Protein AF-A0A3Q1F3D8-F1 (afdb_monomer_lite)

pLDDT: mean 71.37, std 15.98, range [37.41, 98.12]

Radius of gyration: 29.1 Å; chains: 1; bounding box: 57×62×56 Å

Structure (mmCIF, N/CA/C/O backbone):
data_AF-A0A3Q1F3D8-F1
#
_entry.id   AF-A0A3Q1F3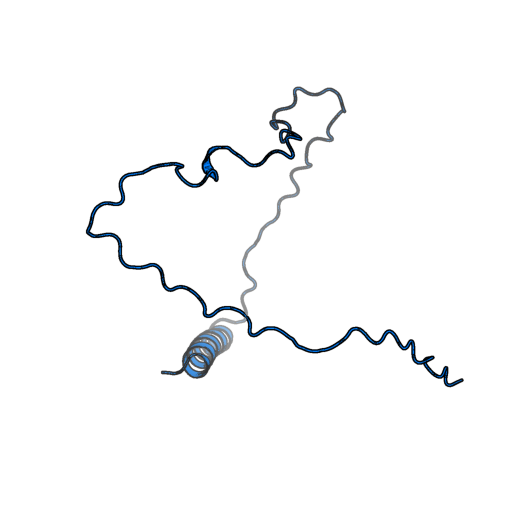D8-F1
#
loop_
_atom_site.group_PDB
_atom_site.id
_atom_site.type_symbol
_atom_site.label_atom_id
_atom_site.label_alt_id
_atom_site.label_comp_id
_atom_site.label_asym_id
_atom_site.label_entity_id
_atom_site.label_seq_id
_atom_site.pdbx_PDB_ins_code
_atom_site.Cartn_x
_atom_site.Cartn_y
_atom_site.Cartn_z
_atom_site.occupancy
_atom_site.B_iso_or_equiv
_atom_site.auth_seq_id
_atom_site.auth_comp_id
_atom_site.auth_asym_id
_atom_site.auth_atom_id
_atom_site.pdbx_PDB_model_num
ATOM 1 N N . MET A 1 1 ? 18.065 0.609 -9.003 1.00 78.50 1 MET A N 1
ATOM 2 C CA . MET A 1 1 ? 17.363 -0.042 -7.892 1.00 78.50 1 MET A CA 1
ATOM 3 C C . MET A 1 1 ? 16.306 -0.956 -8.478 1.00 78.50 1 MET A C 1
ATOM 5 O O . MET A 1 1 ? 15.536 -0.491 -9.314 1.00 78.50 1 MET A O 1
ATOM 9 N N . THR A 1 2 ? 16.323 -2.238 -8.141 1.00 97.31 2 THR A N 1
ATOM 10 C CA . THR A 1 2 ? 15.295 -3.203 -8.559 1.00 97.31 2 THR A CA 1
ATOM 11 C C . THR A 1 2 ? 14.094 -3.150 -7.612 1.00 97.31 2 THR A C 1
ATOM 13 O O . THR A 1 2 ? 14.191 -2.623 -6.505 1.00 97.31 2 THR A O 1
ATOM 16 N N . MET A 1 3 ? 12.942 -3.690 -8.020 1.00 97.94 3 MET A N 1
ATOM 17 C CA . MET A 1 3 ? 11.777 -3.775 -7.124 1.00 97.94 3 MET A CA 1
ATOM 18 C C . MET A 1 3 ? 12.060 -4.623 -5.877 1.00 97.94 3 MET A C 1
ATOM 20 O O . MET A 1 3 ? 11.501 -4.350 -4.818 1.00 97.94 3 MET A O 1
ATOM 24 N N . ASP A 1 4 ? 12.924 -5.633 -5.993 1.00 98.12 4 ASP A N 1
ATOM 25 C CA . ASP A 1 4 ? 13.358 -6.453 -4.860 1.00 98.12 4 ASP A CA 1
ATOM 26 C C . ASP A 1 4 ? 14.225 -5.656 -3.887 1.00 98.12 4 ASP A C 1
ATOM 28 O O . ASP A 1 4 ? 13.962 -5.680 -2.688 1.00 98.12 4 ASP A O 1
ATOM 32 N N . GLU A 1 5 ? 15.166 -4.862 -4.403 1.00 97.94 5 GLU A N 1
ATOM 33 C CA . GLU A 1 5 ? 15.996 -3.970 -3.584 1.00 97.94 5 GLU A CA 1
ATOM 34 C C . GLU A 1 5 ? 15.153 -2.925 -2.836 1.00 97.94 5 GLU A C 1
ATOM 36 O O . GLU A 1 5 ? 15.432 -2.623 -1.677 1.00 97.94 5 GLU A O 1
ATOM 41 N N . VAL A 1 6 ? 14.100 -2.382 -3.463 1.00 98.12 6 VAL A N 1
ATOM 42 C CA . VAL A 1 6 ? 13.170 -1.449 -2.794 1.00 98.12 6 VAL A CA 1
ATOM 43 C C . VAL A 1 6 ? 12.428 -2.145 -1.653 1.00 98.12 6 VAL A C 1
ATOM 45 O O . VAL A 1 6 ? 12.403 -1.628 -0.537 1.00 98.12 6 VAL A O 1
ATOM 48 N N . ARG A 1 7 ? 11.875 -3.339 -1.905 1.00 98.12 7 ARG A N 1
ATOM 49 C CA . ARG A 1 7 ? 11.157 -4.123 -0.887 1.00 98.12 7 ARG A CA 1
ATOM 50 C C . ARG A 1 7 ? 12.048 -4.510 0.292 1.00 98.12 7 ARG A C 1
ATOM 52 O O . ARG A 1 7 ? 11.593 -4.504 1.435 1.00 98.12 7 ARG A O 1
ATOM 59 N N . GLU A 1 8 ? 13.295 -4.884 0.021 1.00 98.12 8 GLU A N 1
ATOM 60 C CA . GLU A 1 8 ? 14.269 -5.228 1.056 1.00 98.12 8 GLU A CA 1
ATOM 61 C C . GLU A 1 8 ? 14.626 -4.008 1.905 1.00 98.12 8 GLU A C 1
ATOM 63 O O . GLU A 1 8 ? 14.616 -4.097 3.132 1.00 98.12 8 GLU A O 1
ATOM 68 N N . PHE A 1 9 ? 14.855 -2.855 1.272 1.00 98.06 9 PHE A N 1
ATOM 69 C CA . PHE A 1 9 ? 15.134 -1.612 1.982 1.00 98.06 9 PHE A CA 1
ATOM 70 C C . PHE A 1 9 ? 13.986 -1.224 2.923 1.00 98.06 9 PHE A C 1
ATOM 72 O O . PHE A 1 9 ? 14.215 -0.986 4.108 1.00 98.06 9 PHE A O 1
ATOM 79 N N . GLU A 1 10 ? 12.745 -1.219 2.431 1.00 97.62 10 GLU A N 1
ATOM 80 C CA . GLU A 1 10 ? 11.565 -0.905 3.248 1.00 97.62 10 GLU A CA 1
ATOM 81 C C . GLU A 1 10 ? 11.431 -1.856 4.447 1.00 97.62 10 GLU A C 1
ATOM 83 O O . GLU A 1 10 ? 11.199 -1.414 5.577 1.00 97.62 10 GLU A O 1
ATOM 88 N N . ARG A 1 11 ? 11.647 -3.159 4.226 1.00 96.62 11 ARG A N 1
ATOM 89 C CA . ARG A 1 11 ? 11.629 -4.169 5.291 1.00 96.62 11 ARG A CA 1
ATOM 90 C C . ARG A 1 11 ? 12.729 -3.925 6.325 1.00 96.62 11 ARG A C 1
ATOM 92 O O . ARG A 1 11 ? 12.440 -3.933 7.519 1.00 96.62 11 ARG A O 1
ATOM 99 N N . ALA A 1 12 ? 13.960 -3.665 5.887 1.00 97.94 12 ALA A N 1
ATOM 100 C CA . ALA A 1 12 ? 15.104 -3.447 6.770 1.00 97.94 12 ALA A CA 1
ATOM 101 C C . ALA A 1 12 ? 14.904 -2.227 7.684 1.00 97.94 12 ALA A C 1
ATOM 103 O O . ALA A 1 12 ? 15.215 -2.279 8.875 1.00 97.94 12 ALA A O 1
ATOM 104 N N . ILE A 1 13 ? 14.332 -1.141 7.154 1.00 97.44 13 ILE A N 1
ATOM 105 C CA . ILE A 1 13 ? 13.998 0.049 7.948 1.00 97.44 13 ILE A CA 1
ATOM 106 C C . ILE A 1 13 ? 12.943 -0.275 9.012 1.00 97.44 13 ILE A C 1
ATOM 108 O O . ILE A 1 13 ? 13.076 0.148 10.168 1.00 97.44 13 ILE A O 1
ATOM 112 N N . GLN A 1 14 ? 11.914 -1.048 8.655 1.00 95.81 14 GLN A N 1
ATOM 113 C CA . GLN A 1 14 ? 10.878 -1.448 9.604 1.00 95.81 14 GLN A CA 1
ATOM 114 C C . GLN A 1 14 ? 11.437 -2.354 10.708 1.00 95.81 14 GLN A C 1
ATOM 116 O O . GLN A 1 14 ? 11.155 -2.136 11.886 1.00 95.81 14 GLN A O 1
ATOM 121 N N . GLU A 1 15 ? 12.262 -3.339 10.354 1.00 95.25 15 GLU A N 1
ATOM 122 C CA . GLU A 1 15 ? 12.901 -4.243 11.315 1.00 95.25 15 GLU A CA 1
ATOM 123 C C . GLU A 1 15 ? 13.834 -3.487 12.264 1.00 95.25 15 GLU A C 1
ATOM 125 O O . GLU A 1 15 ? 13.744 -3.657 13.480 1.00 95.25 15 GLU A O 1
ATOM 130 N N . ALA A 1 16 ? 14.666 -2.584 11.738 1.00 97.25 16 ALA A N 1
ATOM 131 C CA . ALA A 1 16 ? 15.535 -1.739 12.553 1.00 97.25 16 ALA A CA 1
ATOM 132 C C . ALA A 1 16 ? 14.734 -0.864 13.531 1.00 97.25 16 ALA A C 1
ATOM 134 O O . ALA A 1 16 ? 15.118 -0.701 14.692 1.00 97.25 16 ALA A O 1
ATOM 135 N N . THR A 1 17 ? 13.593 -0.332 13.088 1.00 95.94 17 THR A N 1
ATOM 136 C CA . THR A 1 17 ? 12.682 0.431 13.950 1.00 95.94 17 THR A CA 1
ATOM 137 C C . THR A 1 17 ? 12.111 -0.452 15.055 1.00 95.94 17 THR A C 1
ATOM 139 O O . THR A 1 17 ? 12.192 -0.082 16.226 1.00 95.94 17 THR A O 1
ATOM 142 N N . ASN A 1 18 ? 11.626 -1.649 14.720 1.00 93.94 18 ASN A N 1
ATOM 143 C CA . ASN A 1 18 ? 11.083 -2.595 15.696 1.00 93.94 18 ASN A CA 1
ATOM 144 C C . ASN A 1 18 ? 12.124 -2.996 16.753 1.00 93.94 18 ASN A C 1
ATOM 146 O O . ASN A 1 18 ? 11.773 -3.134 17.922 1.00 93.94 18 ASN A O 1
ATOM 150 N N . GLN A 1 19 ? 13.403 -3.120 16.384 1.00 95.38 19 GLN A N 1
ATOM 151 C CA . GLN A 1 19 ? 14.474 -3.373 17.355 1.00 95.38 19 GLN A CA 1
ATOM 152 C C . GLN A 1 19 ? 14.749 -2.176 18.271 1.00 95.38 19 GLN A C 1
ATOM 154 O O . GLN A 1 19 ? 15.144 -2.351 19.422 1.00 95.38 19 GLN A O 1
ATOM 159 N N . LYS A 1 20 ? 14.541 -0.949 17.779 1.00 96.44 20 LYS A N 1
ATOM 160 C CA . LYS A 1 20 ? 14.803 0.278 18.539 1.00 96.44 20 LYS A CA 1
ATOM 161 C C . LYS A 1 20 ? 13.695 0.616 19.535 1.00 96.44 20 LYS A C 1
ATOM 163 O O . LYS A 1 20 ? 14.001 1.069 20.634 1.00 96.44 20 LYS A O 1
ATOM 168 N N . ILE A 1 21 ? 12.430 0.467 19.141 1.00 94.56 21 ILE A N 1
ATOM 169 C CA . ILE A 1 21 ? 11.274 0.926 19.937 1.00 94.56 21 ILE A CA 1
ATOM 170 C C . ILE A 1 21 ? 10.316 -0.201 20.344 1.00 94.56 21 ILE A C 1
ATOM 172 O O . ILE A 1 21 ? 9.312 0.060 21.001 1.00 94.56 21 ILE A O 1
ATOM 176 N N . GLY A 1 22 ? 10.632 -1.448 19.990 1.00 90.94 22 GLY A N 1
ATOM 177 C CA . GLY A 1 22 ? 9.737 -2.587 20.150 1.00 90.94 22 GLY A CA 1
ATOM 178 C C . GLY A 1 22 ? 8.735 -2.702 19.001 1.00 90.94 22 GLY A C 1
ATOM 179 O O . GLY A 1 22 ? 8.495 -1.765 18.238 1.00 90.94 22 GLY A O 1
ATOM 180 N N . MET A 1 23 ? 8.140 -3.885 18.865 1.00 88.50 23 MET A N 1
ATOM 181 C CA . MET A 1 23 ? 7.096 -4.126 17.875 1.00 88.50 23 MET A CA 1
ATOM 182 C C . MET A 1 23 ? 5.788 -3.506 18.374 1.00 88.50 23 MET A C 1
ATOM 184 O O . MET A 1 23 ? 5.185 -4.000 19.325 1.00 88.50 23 MET A O 1
ATOM 188 N N . PHE A 1 24 ? 5.369 -2.401 17.758 1.00 80.06 24 PHE A N 1
ATOM 189 C CA . PHE A 1 24 ? 4.124 -1.725 18.107 1.00 80.06 24 PHE A CA 1
ATOM 190 C C . PHE A 1 24 ? 3.006 -2.219 17.179 1.00 80.06 24 PHE A C 1
ATOM 192 O O . PHE A 1 24 ? 3.084 -1.974 15.971 1.00 80.06 24 PHE A O 1
ATOM 199 N N . PRO A 1 25 ? 1.991 -2.947 17.684 1.00 80.19 25 PRO A N 1
ATOM 200 C CA . PRO A 1 25 ? 0.871 -3.343 16.843 1.00 80.19 25 PRO A CA 1
ATOM 201 C C . PRO A 1 25 ? 0.170 -2.082 16.316 1.00 80.19 25 PRO A C 1
ATOM 203 O O . PRO A 1 25 ? 0.101 -1.084 17.036 1.00 80.19 25 PRO A O 1
ATOM 206 N N . PRO A 1 26 ? -0.353 -2.087 15.078 1.00 77.56 26 PRO A N 1
ATOM 207 C CA . PRO A 1 26 ? -1.130 -0.958 14.589 1.00 77.56 26 PRO A CA 1
ATOM 208 C C . PRO A 1 26 ? -2.294 -0.707 15.553 1.00 77.56 26 PRO A C 1
ATOM 210 O O . PRO A 1 26 ? -3.111 -1.596 15.793 1.00 77.56 26 PRO A O 1
ATOM 213 N N . SER A 1 27 ? -2.352 0.497 16.127 1.00 76.00 27 SER A N 1
ATOM 214 C CA . SER A 1 27 ? -3.434 0.910 17.019 1.00 76.00 27 SER A CA 1
ATOM 215 C C . SER A 1 27 ? -4.734 1.019 16.231 1.00 76.00 27 SER A C 1
ATOM 217 O O . SER A 1 27 ? -5.055 2.075 15.691 1.00 76.00 27 SER A O 1
ATOM 219 N N . ILE A 1 28 ? -5.487 -0.073 16.162 1.00 77.56 28 ILE A N 1
ATOM 220 C CA . ILE A 1 28 ? -6.873 -0.063 15.709 1.00 77.56 28 ILE A CA 1
ATOM 221 C C . ILE A 1 28 ? -7.768 -0.339 16.913 1.00 77.56 28 ILE A C 1
ATOM 223 O O . ILE A 1 28 ? -7.572 -1.307 17.644 1.00 77.56 28 ILE A O 1
ATOM 227 N N . SER A 1 29 ? -8.737 0.540 17.144 1.00 77.00 29 SER A N 1
ATOM 228 C CA . SER A 1 29 ? -9.816 0.304 18.098 1.00 77.00 29 SER A CA 1
ATOM 229 C C . SER A 1 29 ? -11.086 0.118 17.290 1.00 77.00 29 SER A C 1
ATOM 231 O O . SER A 1 29 ? -11.539 1.049 16.625 1.00 77.00 29 SER A O 1
ATOM 233 N N . ILE A 1 30 ? -11.621 -1.099 17.295 1.00 78.38 30 ILE A N 1
ATOM 234 C CA . ILE A 1 30 ? -12.925 -1.390 16.708 1.00 78.38 30 ILE A CA 1
ATOM 235 C C . ILE A 1 30 ? -13.922 -1.279 17.856 1.00 78.38 30 ILE A C 1
ATOM 237 O O . ILE A 1 30 ? -14.014 -2.179 18.688 1.00 78.38 30 ILE A O 1
ATOM 241 N N . SER A 1 31 ? -14.643 -0.162 17.942 1.00 79.25 31 SER A N 1
ATOM 242 C CA . SER A 1 31 ? -15.836 -0.116 18.777 1.00 79.25 31 SER A CA 1
ATOM 243 C C . SER A 1 31 ? -16.933 -0.900 18.063 1.00 79.25 31 SER A C 1
ATOM 245 O O . SER A 1 31 ? -17.347 -0.548 16.959 1.00 79.25 31 SER A O 1
ATOM 247 N N . GLU A 1 32 ? -17.421 -1.971 18.687 1.00 70.94 32 GLU A N 1
ATOM 248 C CA . GLU A 1 32 ? -18.709 -2.552 18.317 1.00 70.94 32 GLU A CA 1
ATOM 249 C C . GLU A 1 32 ? -19.793 -1.534 18.678 1.00 70.94 32 GLU A C 1
ATOM 251 O O . GLU A 1 32 ? -20.399 -1.570 19.745 1.00 70.94 32 GLU A O 1
ATOM 256 N N . THR A 1 33 ? -20.041 -0.569 17.798 1.00 73.06 33 THR A N 1
ATOM 257 C CA . THR A 1 33 ? -21.366 0.037 17.761 1.00 73.06 33 THR A CA 1
ATOM 258 C C . THR A 1 33 ? -22.291 -1.062 17.254 1.00 73.06 33 THR A C 1
ATOM 260 O O . THR A 1 33 ? -22.093 -1.490 16.111 1.00 73.06 33 THR A O 1
ATOM 263 N N . PRO A 1 34 ? -23.247 -1.571 18.056 1.00 72.25 34 PRO A N 1
ATOM 264 C CA . PRO A 1 34 ? -24.185 -2.558 17.555 1.00 72.25 34 PRO A CA 1
ATOM 265 C C . PRO A 1 34 ? -24.849 -1.951 16.325 1.00 72.25 34 PRO A C 1
ATOM 267 O O . PRO A 1 34 ? -25.514 -0.917 16.420 1.00 72.25 34 PRO A O 1
ATOM 270 N N . LEU A 1 35 ? -24.611 -2.556 15.157 1.00 63.75 35 LEU A N 1
ATOM 271 C CA . LEU A 1 35 ? -25.369 -2.235 13.958 1.00 63.75 35 LEU A CA 1
ATOM 272 C C . LEU A 1 35 ? -26.823 -2.433 14.362 1.00 63.75 35 LEU A C 1
ATOM 274 O O . LEU A 1 35 ? -27.199 -3.541 14.752 1.00 63.75 35 LEU A O 1
ATOM 278 N N . SER A 1 36 ? -27.597 -1.345 14.380 1.00 63.41 36 SER A N 1
ATOM 279 C CA . SER A 1 36 ? -29.008 -1.389 14.744 1.00 63.41 36 SER A CA 1
ATOM 280 C C . SER A 1 36 ? -29.623 -2.553 13.984 1.00 63.41 36 SER A C 1
ATOM 282 O O . SER A 1 36 ? -29.576 -2.548 12.751 1.00 63.41 36 SER A O 1
ATOM 284 N N . SER A 1 37 ? -30.103 -3.574 14.705 1.00 56.09 37 SER A N 1
ATOM 285 C CA . SER A 1 37 ? -30.757 -4.720 14.081 1.00 56.09 37 SER A CA 1
ATOM 286 C C . SER A 1 37 ? -31.788 -4.163 13.119 1.00 56.09 37 SER A C 1
ATOM 288 O O . SER A 1 37 ? -32.690 -3.431 13.530 1.00 56.09 37 SER A O 1
ATOM 290 N N . CYS A 1 38 ? -31.577 -4.428 11.832 1.00 55.12 38 CYS A N 1
ATOM 291 C CA . CYS A 1 38 ? -32.481 -4.033 10.775 1.00 55.12 38 CYS A CA 1
ATOM 292 C C . CYS A 1 38 ? -33.799 -4.761 11.043 1.00 55.12 38 CYS A C 1
ATOM 294 O O . CYS A 1 38 ? -33.991 -5.905 10.636 1.00 55.12 38 CYS A O 1
ATOM 296 N N . ALA A 1 39 ? -34.698 -4.125 11.796 1.00 56.31 39 ALA A N 1
ATOM 297 C CA . ALA A 1 39 ? -36.102 -4.445 11.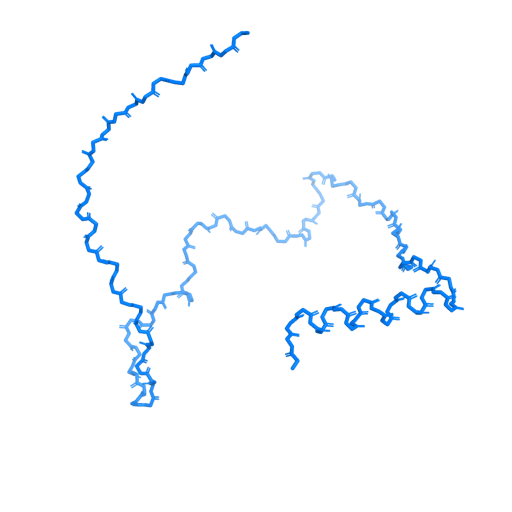701 1.00 56.31 39 ALA A CA 1
ATOM 298 C C . ALA A 1 39 ? -36.443 -4.274 10.219 1.00 56.31 39 ALA A C 1
ATOM 300 O O . ALA A 1 39 ? -36.185 -3.209 9.655 1.00 56.31 39 ALA A O 1
ATOM 301 N N . LEU A 1 40 ? -36.986 -5.324 9.599 1.00 56.53 40 LEU A N 1
ATOM 302 C CA . LEU A 1 40 ? -37.304 -5.436 8.168 1.00 56.53 40 LEU A CA 1
ATOM 303 C C . LEU A 1 40 ? -38.193 -4.297 7.603 1.00 56.53 40 LEU A C 1
ATOM 305 O O . LEU A 1 40 ? -38.553 -4.325 6.431 1.00 56.53 40 LEU A O 1
ATOM 309 N N . THR A 1 41 ? -38.567 -3.309 8.421 1.00 61.56 41 THR A N 1
ATOM 310 C CA . THR A 1 41 ? -39.468 -2.195 8.112 1.00 61.56 41 THR A CA 1
ATOM 311 C C . THR A 1 41 ? -39.031 -0.859 8.749 1.00 61.56 41 THR A C 1
ATOM 313 O O . THR A 1 41 ? -39.879 -0.054 9.132 1.00 61.56 41 THR A O 1
ATOM 316 N N . GLY A 1 42 ? -37.728 -0.606 8.923 1.00 60.47 42 GLY A N 1
ATOM 317 C CA . GLY A 1 42 ? -37.196 0.742 9.202 1.00 60.47 42 GLY A CA 1
ATOM 318 C C . GLY A 1 42 ? -36.968 1.539 7.904 1.00 60.47 42 GLY A C 1
ATOM 319 O O . GLY A 1 42 ? -36.770 0.909 6.864 1.00 60.47 42 GLY A O 1
ATOM 320 N N . PRO A 1 43 ? -37.000 2.891 7.907 1.00 58.31 43 PRO A N 1
ATOM 321 C CA . PRO A 1 43 ? -36.859 3.675 6.681 1.00 58.31 43 PRO A CA 1
ATOM 322 C C . PRO A 1 43 ? -35.481 3.407 6.075 1.00 58.31 43 PRO A C 1
ATOM 324 O O . PRO A 1 43 ? -34.455 3.764 6.651 1.00 58.31 43 PRO A O 1
ATOM 327 N N . ALA A 1 44 ? -35.478 2.713 4.937 1.00 61.19 44 ALA A N 1
ATOM 328 C CA . ALA A 1 44 ? -34.285 2.274 4.235 1.00 61.19 44 ALA A CA 1
ATOM 329 C C . ALA A 1 44 ? -33.432 3.488 3.838 1.00 61.19 44 ALA A C 1
ATOM 331 O O . ALA A 1 44 ? -33.717 4.183 2.868 1.00 61.19 44 ALA A O 1
ATOM 332 N N . SER A 1 45 ? -32.387 3.755 4.616 1.00 67.69 45 SER A N 1
ATOM 333 C CA . SER A 1 45 ? -31.396 4.802 4.356 1.00 67.69 45 SER A CA 1
ATOM 334 C C . SER A 1 45 ? -30.310 4.360 3.370 1.00 67.69 45 SER A C 1
ATOM 336 O O . SER A 1 45 ? -29.479 5.173 2.971 1.00 67.69 45 SER A O 1
ATOM 338 N N . ALA A 1 46 ? -30.327 3.097 2.934 1.00 67.50 46 ALA A N 1
ATOM 339 C CA . ALA A 1 46 ? -29.484 2.611 1.853 1.00 67.50 46 ALA A CA 1
ATOM 340 C C . ALA A 1 46 ? -30.288 2.584 0.540 1.00 67.50 46 ALA A C 1
ATOM 342 O O . ALA A 1 46 ? -31.332 1.927 0.487 1.00 67.50 46 ALA A O 1
ATOM 343 N N . PRO A 1 47 ? -29.829 3.263 -0.526 1.00 65.44 47 PRO A N 1
ATOM 344 C CA . PRO A 1 47 ? -30.424 3.095 -1.842 1.00 65.44 47 PRO A CA 1
ATOM 345 C C . PRO A 1 47 ? -30.268 1.631 -2.265 1.00 65.44 47 PRO A C 1
ATOM 347 O O . PRO A 1 47 ? -29.172 1.073 -2.205 1.00 65.44 47 PRO A O 1
ATOM 350 N N . SER A 1 48 ? -31.368 0.995 -2.671 1.00 70.25 48 SER A N 1
ATOM 351 C CA . SER A 1 48 ? -31.310 -0.338 -3.270 1.00 70.25 48 SER A CA 1
ATOM 352 C C . SER A 1 48 ? -30.437 -0.255 -4.520 1.00 70.25 48 SER A C 1
ATOM 354 O O . SER A 1 48 ? -30.665 0.603 -5.376 1.00 70.25 48 SER A O 1
ATOM 356 N N . THR A 1 49 ? -29.414 -1.105 -4.612 1.00 70.44 49 THR A N 1
ATOM 357 C CA . THR A 1 49 ? -28.648 -1.271 -5.845 1.00 70.44 49 THR A CA 1
ATOM 358 C C . THR A 1 49 ? -29.637 -1.622 -6.956 1.00 70.44 49 THR A C 1
ATOM 360 O O . THR A 1 49 ? -30.317 -2.647 -6.851 1.00 70.44 49 THR A O 1
ATOM 363 N N . PRO A 1 50 ? -29.778 -0.790 -8.003 1.00 69.94 50 PRO A N 1
ATOM 364 C CA . PRO A 1 50 ? -30.698 -1.096 -9.082 1.00 69.94 50 PRO A CA 1
ATOM 365 C C . PRO A 1 50 ? -30.258 -2.412 -9.730 1.00 69.94 50 PRO A C 1
ATOM 367 O O . PRO A 1 50 ? -29.130 -2.529 -10.199 1.00 69.94 50 PRO A O 1
ATOM 370 N N . MET A 1 51 ? -31.153 -3.401 -9.763 1.00 69.38 51 MET A N 1
ATOM 371 C CA . MET A 1 51 ? -30.945 -4.721 -10.383 1.00 69.38 51 MET A CA 1
ATOM 372 C C . MET A 1 51 ? -30.944 -4.643 -11.924 1.00 69.38 51 MET A C 1
ATOM 374 O O . MET A 1 51 ? -31.423 -5.550 -12.600 1.00 69.38 51 MET A O 1
ATOM 378 N N . CYS A 1 52 ? -30.473 -3.533 -12.498 1.00 69.38 52 CYS A N 1
ATOM 379 C CA . CYS A 1 52 ? -30.364 -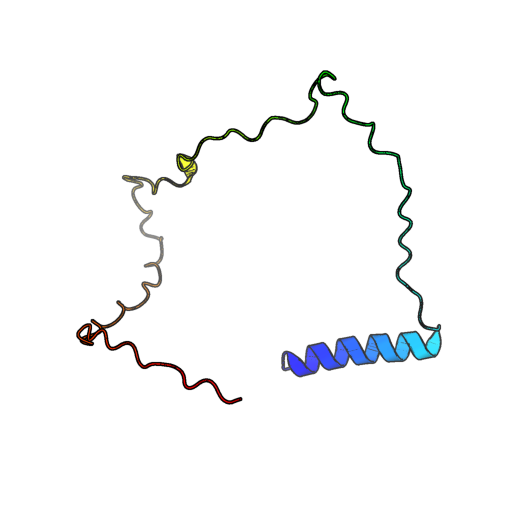3.383 -13.939 1.00 69.38 52 CYS A CA 1
ATOM 380 C C . CYS A 1 52 ? -29.125 -4.152 -14.401 1.00 69.38 52 CYS A C 1
ATOM 382 O O . CYS A 1 52 ? -28.000 -3.777 -14.079 1.00 69.38 52 CYS A O 1
ATOM 384 N N . THR A 1 53 ? -29.334 -5.246 -15.127 1.00 70.31 53 THR A N 1
ATOM 385 C CA . THR A 1 53 ? -28.256 -6.011 -15.769 1.00 70.31 53 THR A CA 1
ATOM 386 C C . THR A 1 53 ? -27.793 -5.380 -17.080 1.00 70.31 53 THR A C 1
ATOM 388 O O . THR A 1 53 ? -26.844 -5.877 -17.684 1.00 70.31 53 THR A O 1
ATOM 391 N N . ASP A 1 54 ? -28.462 -4.318 -17.537 1.00 73.75 54 ASP A N 1
ATOM 392 C CA . ASP A 1 54 ? -28.090 -3.620 -18.760 1.00 73.75 54 ASP A CA 1
ATOM 393 C C . ASP A 1 54 ? -26.860 -2.738 -18.532 1.00 73.75 54 ASP A C 1
ATOM 395 O O . ASP A 1 54 ? -26.708 -2.091 -17.489 1.00 73.75 54 ASP A O 1
ATOM 399 N N . ALA A 1 55 ? -25.959 -2.740 -19.510 1.00 76.06 55 ALA A N 1
ATOM 400 C CA . ALA A 1 55 ? -24.731 -1.972 -19.415 1.00 76.06 55 ALA A CA 1
ATOM 401 C C . ALA A 1 55 ? -25.065 -0.470 -19.416 1.00 76.06 55 ALA A C 1
ATOM 403 O O . ALA A 1 55 ? -25.881 -0.021 -20.221 1.00 76.06 55 ALA A O 1
ATOM 404 N N . PRO A 1 56 ? -24.429 0.341 -18.553 1.00 78.88 56 PRO A N 1
ATOM 405 C CA . PRO A 1 56 ? -24.697 1.768 -18.527 1.00 78.88 56 PRO A CA 1
ATOM 406 C C . PRO A 1 56 ? -24.329 2.401 -19.872 1.00 78.88 56 PRO A C 1
ATOM 408 O O . PRO A 1 56 ? -23.264 2.145 -20.435 1.00 78.88 56 PRO A O 1
ATOM 411 N N . GLU A 1 57 ? -25.190 3.292 -20.357 1.00 71.44 57 GLU A N 1
ATOM 412 C CA . GLU A 1 57 ? -25.038 3.954 -21.659 1.00 71.44 57 GLU A CA 1
ATOM 413 C C . GLU A 1 57 ? -23.749 4.795 -21.765 1.00 71.44 57 GLU A C 1
ATOM 415 O O . GLU A 1 57 ? -23.267 5.086 -22.858 1.00 71.44 57 GLU A O 1
ATOM 420 N N . SER A 1 58 ? -23.118 5.110 -20.630 1.00 67.31 58 SER A N 1
ATOM 421 C CA . SER A 1 58 ? -21.797 5.743 -20.549 1.00 67.31 58 SER A CA 1
ATOM 422 C C . SER A 1 58 ? -20.639 4.865 -21.045 1.00 67.31 58 SER A C 1
ATOM 424 O O . SER A 1 58 ? -19.601 5.409 -21.422 1.00 67.31 58 SER A O 1
ATOM 426 N N . LEU A 1 59 ? -20.802 3.537 -21.069 1.00 65.06 59 LEU A N 1
ATOM 427 C CA . LEU A 1 59 ? -19.846 2.595 -21.665 1.00 65.06 59 LE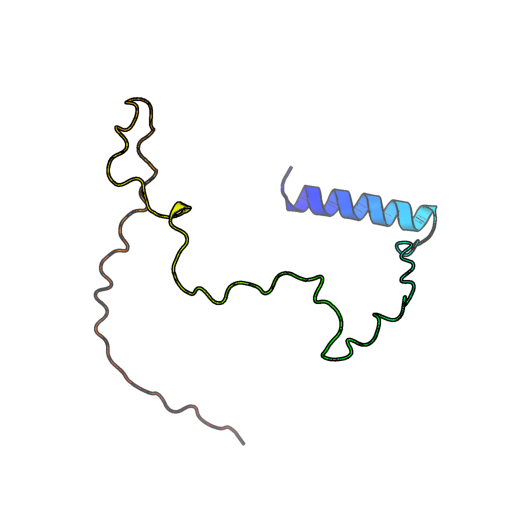U A CA 1
ATOM 428 C C . LEU A 1 59 ? -20.069 2.399 -23.166 1.00 65.06 59 LEU A C 1
ATOM 430 O O . LEU A 1 59 ? -19.245 1.765 -23.827 1.00 65.06 59 LEU A O 1
ATOM 434 N N . SER A 1 60 ? -21.160 2.936 -23.719 1.00 70.50 60 SER A N 1
ATOM 435 C CA . SER A 1 60 ? -21.385 2.902 -25.157 1.00 70.50 60 SER A CA 1
ATOM 436 C C . SER A 1 60 ? -20.256 3.663 -25.841 1.00 70.50 60 SER A C 1
ATOM 438 O O . SER A 1 60 ? -20.048 4.862 -25.612 1.00 70.50 60 SER A O 1
ATOM 440 N N . VAL A 1 61 ? -19.487 2.953 -26.671 1.00 70.00 61 VAL A N 1
ATOM 441 C CA . VAL A 1 61 ? -18.441 3.575 -27.480 1.00 70.00 61 VAL A CA 1
ATOM 442 C C . VAL A 1 61 ? -19.125 4.672 -28.293 1.00 70.00 61 VAL A C 1
ATOM 444 O O . VAL A 1 61 ? -20.130 4.387 -28.949 1.00 70.00 61 VAL A O 1
ATOM 447 N N . PRO A 1 62 ? -18.646 5.926 -28.253 1.00 70.19 62 PRO A N 1
ATOM 448 C CA . PRO A 1 62 ? -19.254 6.993 -29.035 1.00 70.19 62 PRO A CA 1
ATOM 449 C C . PRO A 1 62 ? -19.411 6.566 -30.494 1.00 70.19 62 PRO A C 1
ATOM 451 O O . PRO A 1 62 ? -18.410 6.393 -31.189 1.00 70.19 62 PRO A O 1
ATOM 454 N N . LYS A 1 63 ? -20.665 6.398 -30.935 1.00 68.44 63 LYS A N 1
ATOM 455 C CA . LYS A 1 63 ? -20.980 5.835 -32.256 1.00 68.44 63 LYS A CA 1
ATOM 456 C C . LYS A 1 63 ? -20.465 6.673 -33.418 1.00 68.44 63 LYS A C 1
ATOM 458 O O . LYS A 1 63 ? -20.263 6.122 -34.488 1.00 68.44 63 LYS A O 1
ATOM 463 N N . ASP A 1 64 ? -20.200 7.957 -33.206 1.00 64.38 64 ASP A N 1
ATOM 464 C CA . ASP A 1 64 ? -19.487 8.772 -34.183 1.00 64.38 64 ASP A CA 1
ATOM 465 C C . ASP A 1 64 ? -18.950 10.034 -33.498 1.00 64.38 64 ASP A C 1
ATOM 467 O O . ASP A 1 64 ? -19.519 11.121 -33.580 1.00 64.38 64 ASP A O 1
ATOM 471 N N . ARG A 1 65 ? -17.892 9.896 -32.690 1.00 62.97 65 ARG A N 1
ATOM 472 C CA . ARG A 1 65 ? -17.111 11.084 -32.320 1.00 62.97 65 ARG A CA 1
ATOM 473 C C . ARG A 1 65 ? -16.113 11.307 -33.451 1.00 62.97 65 ARG A C 1
ATOM 475 O O . ARG A 1 65 ? -15.258 10.436 -33.629 1.00 62.97 65 ARG A O 1
ATOM 482 N N . PRO A 1 66 ? -16.152 12.451 -34.166 1.00 65.81 66 PRO A N 1
ATOM 483 C CA . PRO A 1 66 ? -15.068 12.834 -35.054 1.00 65.81 66 PRO A CA 1
ATOM 484 C C . PRO A 1 66 ? -13.795 12.832 -34.214 1.00 65.81 66 PRO A C 1
ATOM 486 O O . PRO A 1 66 ? -13.616 13.677 -33.329 1.00 65.81 66 PRO A O 1
ATOM 489 N N . ARG A 1 67 ? -12.946 11.817 -34.403 1.00 66.75 67 ARG A N 1
ATOM 490 C CA . ARG A 1 67 ? -11.680 11.743 -33.681 1.00 66.75 67 ARG A CA 1
ATOM 491 C C . ARG A 1 67 ? -10.926 13.017 -34.036 1.00 66.75 67 ARG A C 1
ATOM 493 O O . ARG A 1 67 ? -10.740 13.326 -35.214 1.00 66.75 67 ARG A O 1
ATOM 500 N N . LYS A 1 68 ? -10.506 13.787 -33.031 1.00 67.88 68 LYS A N 1
ATOM 501 C CA . LYS A 1 68 ? -9.524 14.846 -33.278 1.00 67.88 68 LYS A CA 1
ATOM 502 C C . LYS A 1 68 ? -8.330 14.171 -33.964 1.00 67.88 68 LYS A C 1
ATOM 504 O O . LYS A 1 68 ? -7.896 13.122 -33.492 1.00 67.88 68 LYS A O 1
ATOM 509 N N . LYS A 1 69 ? -7.793 14.755 -35.046 1.00 64.12 69 LYS A N 1
ATOM 510 C CA . LYS A 1 69 ? -6.640 14.205 -35.800 1.00 64.12 69 LYS A CA 1
ATOM 511 C C . LYS A 1 69 ? -5.389 13.940 -34.939 1.00 64.12 69 LYS A C 1
ATOM 513 O O . LYS A 1 69 ? -4.429 13.371 -35.433 1.00 64.12 69 LYS A O 1
ATOM 518 N N . SER A 1 70 ? -5.383 14.378 -33.680 1.00 65.88 70 SER A N 1
ATOM 519 C CA . SER A 1 70 ? -4.308 14.182 -32.710 1.00 65.88 70 SER A CA 1
ATOM 520 C C . SER A 1 70 ? -4.443 12.919 -31.854 1.00 65.88 70 SER A C 1
ATOM 522 O O . SER A 1 70 ? -3.591 12.701 -30.999 1.00 65.88 70 SER A O 1
ATOM 524 N N . ALA A 1 71 ? -5.523 12.138 -31.980 1.00 65.88 71 ALA A N 1
ATOM 525 C CA . ALA A 1 71 ? -5.637 10.892 -31.228 1.00 65.88 71 ALA A CA 1
ATOM 526 C C . ALA A 1 71 ? -4.569 9.906 -31.739 1.00 65.88 71 ALA A C 1
ATOM 528 O O . ALA A 1 71 ? -4.574 9.617 -32.938 1.00 65.88 71 ALA A O 1
ATOM 529 N N . PRO A 1 72 ? -3.650 9.417 -30.885 1.00 68.31 72 PRO A N 1
ATOM 530 C CA . PRO A 1 72 ? -2.673 8.422 -31.306 1.00 68.31 72 PRO A CA 1
ATOM 531 C C . PRO A 1 72 ? -3.400 7.146 -31.741 1.00 68.31 72 PRO A C 1
ATOM 533 O O . PRO A 1 72 ? -4.434 6.796 -31.162 1.00 68.31 72 PRO A O 1
ATOM 536 N N . GLU A 1 73 ? -2.869 6.463 -32.760 1.00 66.12 73 GLU A N 1
ATOM 537 C CA . GLU A 1 73 ? -3.302 5.106 -33.097 1.00 66.12 73 GLU A CA 1
ATOM 538 C C . GLU A 1 73 ? -3.199 4.267 -31.822 1.00 66.12 73 GLU A C 1
ATOM 540 O O . GLU A 1 73 ? -2.130 4.132 -31.225 1.00 66.12 73 GLU A O 1
ATOM 545 N N . THR A 1 74 ? -4.342 3.792 -31.331 1.00 68.62 74 THR A N 1
ATOM 546 C CA . THR A 1 74 ? -4.386 2.940 -30.147 1.00 68.62 74 THR A CA 1
ATOM 547 C C . THR A 1 74 ? -3.540 1.709 -30.429 1.00 68.62 74 THR A C 1
ATOM 549 O O . THR A 1 74 ? -3.748 1.058 -31.454 1.00 68.62 74 THR A O 1
ATOM 552 N N . LEU A 1 75 ? -2.603 1.404 -29.527 1.00 62.28 75 LEU A N 1
ATOM 553 C CA . LEU A 1 75 ? -1.791 0.192 -29.564 1.00 62.28 75 LEU A CA 1
ATOM 554 C C . LEU A 1 75 ? -2.728 -1.014 -29.702 1.00 62.28 75 LEU A C 1
ATOM 556 O O . LEU A 1 75 ? -3.388 -1.416 -28.745 1.00 62.28 75 LEU A O 1
ATOM 560 N N . THR A 1 76 ? -2.845 -1.524 -30.923 1.00 65.69 76 THR A N 1
ATOM 561 C CA . THR A 1 76 ? -3.695 -2.670 -31.223 1.00 65.69 76 THR A CA 1
ATOM 562 C C . THR A 1 76 ? -2.870 -3.896 -30.878 1.00 65.69 76 THR A C 1
ATOM 564 O O . THR A 1 76 ? -1.766 -4.063 -31.398 1.00 65.69 76 THR A O 1
ATOM 567 N N . LEU A 1 77 ? -3.353 -4.709 -29.937 1.00 65.06 77 LEU A N 1
ATOM 568 C CA . LEU A 1 77 ? -2.727 -5.998 -29.658 1.00 65.06 77 LEU A CA 1
ATOM 569 C C . LEU A 1 77 ? -2.777 -6.834 -30.949 1.00 65.06 77 LEU A C 1
ATOM 571 O O . LEU A 1 77 ? -3.806 -6.799 -31.627 1.00 65.06 77 LEU A O 1
ATOM 575 N N . PRO A 1 78 ? -1.698 -7.541 -31.327 1.00 69.62 78 PRO A N 1
ATOM 576 C CA . PRO A 1 78 ? -1.737 -8.415 -32.493 1.00 69.62 78 PRO A CA 1
ATOM 577 C C . PRO A 1 78 ? -2.842 -9.462 -32.319 1.00 69.62 78 PRO A C 1
ATOM 579 O O . PRO A 1 78 ? -3.050 -9.957 -31.208 1.00 69.62 78 PRO A O 1
ATOM 582 N N . ASP A 1 79 ? -3.538 -9.780 -33.413 1.00 66.06 79 ASP A N 1
ATOM 583 C CA . ASP A 1 79 ? -4.580 -10.808 -33.422 1.00 66.06 79 ASP A CA 1
ATOM 584 C C . ASP A 1 79 ? -4.021 -12.106 -32.820 1.00 66.06 79 ASP A C 1
ATOM 586 O O . ASP A 1 79 ? -2.902 -12.508 -33.175 1.00 66.06 79 ASP A O 1
ATOM 590 N N . PRO A 1 80 ? -4.754 -12.785 -31.916 1.00 67.06 80 PRO A N 1
ATOM 591 C CA . PRO A 1 80 ? -4.360 -14.121 -31.516 1.00 67.06 80 PRO A CA 1
ATOM 592 C C . PRO A 1 80 ? -4.304 -14.969 -32.787 1.00 67.06 80 PRO A C 1
ATOM 594 O O . PRO A 1 80 ? -5.290 -15.078 -33.518 1.00 67.06 80 PRO A O 1
ATOM 597 N N . ALA A 1 81 ? -3.125 -15.528 -33.076 1.00 58.31 81 ALA A N 1
ATOM 598 C CA . ALA A 1 81 ? -2.935 -16.422 -34.210 1.00 58.31 81 ALA A CA 1
ATOM 599 C C . ALA A 1 81 ? -4.057 -17.474 -34.222 1.00 58.31 81 ALA A C 1
ATOM 601 O O . ALA A 1 81 ? -4.437 -17.946 -33.143 1.00 58.31 81 ALA A O 1
ATOM 602 N N . PRO A 1 82 ? -4.595 -17.863 -35.395 1.00 56.00 82 PRO A N 1
ATOM 603 C CA . PRO A 1 82 ? -5.602 -18.907 -35.445 1.00 56.00 82 PRO A CA 1
ATOM 604 C C . PRO A 1 82 ? -4.998 -20.162 -34.821 1.00 56.00 82 PRO A C 1
ATOM 606 O O . PRO A 1 82 ? -4.075 -20.764 -35.370 1.00 56.00 82 PRO A O 1
ATOM 609 N N . SER A 1 83 ? -5.498 -20.543 -33.647 1.00 53.41 83 SER A N 1
ATOM 610 C CA . SER A 1 83 ? -5.193 -21.827 -33.045 1.00 53.41 83 SER A CA 1
ATOM 611 C C . SER A 1 83 ? -5.803 -22.893 -33.948 1.00 53.41 83 SER A C 1
ATOM 613 O O . SER A 1 83 ? -6.958 -23.284 -33.787 1.00 53.41 83 SER A O 1
ATOM 615 N N . THR A 1 84 ? -5.040 -23.358 -34.935 1.00 46.56 84 THR A N 1
ATOM 616 C CA . THR A 1 84 ? -5.314 -24.613 -35.631 1.00 46.56 84 THR A CA 1
ATOM 617 C C . THR A 1 84 ? -4.967 -25.754 -34.682 1.00 46.56 84 THR A C 1
ATOM 619 O O . THR A 1 84 ? -3.999 -26.484 -34.875 1.00 46.56 84 THR A O 1
ATOM 622 N N . THR A 1 85 ? -5.738 -25.883 -33.611 1.00 42.00 85 THR A N 1
ATOM 623 C CA . THR A 1 85 ? -5.792 -27.094 -32.808 1.00 42.00 85 THR A CA 1
ATOM 624 C C . THR A 1 85 ? -7.210 -27.629 -32.944 1.00 42.00 85 THR A C 1
ATOM 626 O O . THR A 1 85 ? -8.147 -27.042 -32.401 1.00 42.00 85 THR A O 1
ATOM 629 N N . PRO A 1 86 ? -7.417 -28.697 -33.735 1.00 42.41 86 PRO A N 1
ATOM 630 C CA . PRO A 1 86 ? -8.718 -29.331 -33.798 1.00 42.41 86 PRO A CA 1
ATOM 631 C C . PRO A 1 86 ? -9.097 -29.802 -32.394 1.00 42.41 86 PRO A C 1
ATOM 633 O O . PRO A 1 86 ? -8.291 -30.409 -31.685 1.00 42.41 86 PRO A O 1
ATOM 636 N N . GLN A 1 87 ? -10.339 -29.517 -32.005 1.00 45.00 87 GLN A N 1
ATOM 637 C CA . GLN A 1 87 ? -11.000 -30.225 -30.923 1.00 45.00 87 GLN A CA 1
ATOM 638 C C . GLN A 1 87 ? -10.840 -31.733 -31.158 1.00 45.00 87 GLN A C 1
ATOM 640 O O . GLN A 1 87 ? -11.409 -32.286 -32.094 1.00 45.00 87 GLN A O 1
ATOM 645 N N . SER A 1 88 ? -10.084 -32.395 -30.289 1.00 37.41 88 SER A N 1
ATOM 646 C CA . SER A 1 88 ? -10.243 -33.819 -30.021 1.00 37.41 88 SER A CA 1
ATOM 647 C C . SER A 1 88 ? -10.533 -33.946 -28.539 1.00 37.41 88 SER A C 1
ATOM 649 O O . SER A 1 88 ? -9.640 -33.889 -27.696 1.00 37.41 88 SER A O 1
ATOM 651 N N . SER A 1 89 ? -11.817 -34.060 -28.226 1.00 54.56 89 SER A N 1
ATOM 652 C CA . SER A 1 89 ? -12.293 -34.522 -26.934 1.00 54.56 89 SER A CA 1
ATOM 653 C C . SER A 1 89 ? -11.777 -35.940 -26.703 1.00 54.56 89 SER A C 1
ATOM 655 O O . SER A 1 89 ? -12.246 -36.875 -27.344 1.00 54.56 89 SER A O 1
ATOM 657 N N . THR A 1 90 ? -10.855 -36.112 -25.761 1.00 47.03 90 THR A N 1
ATOM 658 C CA . THR A 1 90 ? -10.566 -37.432 -25.194 1.00 47.03 90 THR A CA 1
ATOM 659 C C . THR A 1 90 ? -10.452 -37.277 -23.683 1.00 47.03 90 THR A C 1
ATOM 661 O O . THR A 1 90 ? -9.435 -36.815 -23.173 1.00 47.03 90 THR A O 1
ATOM 664 N N . LEU A 1 91 ? -11.529 -37.622 -22.965 1.00 48.94 91 LEU A N 1
ATOM 665 C CA . LEU A 1 91 ? -11.470 -37.885 -21.527 1.00 48.94 91 LEU A CA 1
ATOM 666 C C . LEU A 1 91 ? -10.415 -38.975 -21.295 1.00 48.94 91 LEU A C 1
ATOM 668 O O . LEU A 1 91 ? -10.582 -40.088 -21.795 1.00 48.94 91 LEU A O 1
ATOM 672 N N . SER A 1 92 ? -9.367 -38.690 -20.522 1.00 48.84 92 SER A N 1
ATOM 673 C CA . SER A 1 92 ? -8.575 -39.753 -19.904 1.00 48.84 92 SER A CA 1
ATOM 674 C C . SER A 1 92 ? -9.116 -40.015 -18.491 1.00 48.84 92 SER A C 1
ATOM 676 O O . SER A 1 92 ? -9.380 -39.066 -17.746 1.00 48.84 92 SER A O 1
ATOM 678 N N . PRO A 1 93 ? -9.351 -41.280 -18.105 1.00 58.62 93 PRO A N 1
ATOM 679 C CA . PRO A 1 93 ? -9.753 -41.601 -16.745 1.00 58.62 93 PRO A CA 1
ATOM 680 C C . PRO A 1 93 ? -8.557 -41.460 -15.794 1.00 58.62 93 PRO A C 1
ATOM 682 O O . PRO A 1 93 ? -7.468 -41.974 -16.049 1.00 58.62 93 PRO A O 1
ATOM 685 N N . VAL A 1 94 ? -8.786 -40.756 -14.687 1.00 56.88 94 VAL A N 1
ATOM 686 C CA . VAL A 1 94 ? -7.849 -40.600 -13.567 1.00 56.88 94 VAL A CA 1
ATOM 687 C C . VAL A 1 94 ? -7.754 -41.933 -12.807 1.00 56.88 94 VAL A C 1
ATOM 689 O O . VAL A 1 94 ? -8.798 -42.453 -12.408 1.00 56.88 94 VAL A O 1
ATOM 692 N N . PRO A 1 95 ? -6.560 -42.508 -12.569 1.00 54.59 95 PRO A N 1
ATOM 693 C CA . PRO A 1 95 ? -6.442 -43.682 -11.716 1.00 54.59 95 PRO A CA 1
ATOM 694 C C . PRO A 1 95 ? -6.545 -43.277 -10.237 1.00 54.59 95 PRO A C 1
ATOM 696 O O . PRO A 1 95 ? -5.759 -42.471 -9.740 1.00 54.59 95 PRO A O 1
ATOM 699 N N . LEU A 1 96 ? -7.528 -43.852 -9.539 1.00 49.41 96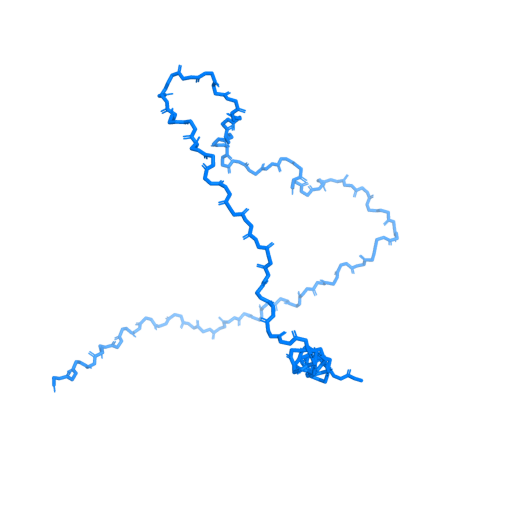 LEU A N 1
ATOM 700 C CA . LEU A 1 96 ? -7.615 -43.876 -8.078 1.00 49.41 96 LEU A CA 1
ATOM 701 C C . LEU A 1 96 ? -6.547 -44.836 -7.543 1.00 49.41 96 LEU A C 1
ATOM 703 O O . LEU A 1 96 ? -6.613 -46.036 -7.804 1.00 49.41 96 LEU A O 1
ATOM 707 N N . PHE A 1 97 ? -5.583 -44.313 -6.790 1.00 53.81 97 PHE A N 1
ATOM 708 C CA . PHE A 1 97 ? -4.732 -45.131 -5.931 1.00 53.81 97 PHE A CA 1
ATOM 709 C C . PHE A 1 97 ? -5.417 -45.269 -4.564 1.00 53.81 97 PHE A C 1
ATOM 711 O O . PHE A 1 97 ? -5.769 -44.256 -3.956 1.00 53.81 97 PHE A O 1
ATOM 718 N N . TYR A 1 98 ? -5.640 -46.515 -4.140 1.00 54.69 98 TYR A N 1
ATOM 719 C CA . TYR A 1 98 ? -5.981 -46.891 -2.763 1.00 54.69 98 TYR A CA 1
ATOM 720 C C . TYR A 1 98 ? -4.703 -47.096 -1.951 1.00 54.69 98 TYR A C 1
ATOM 722 O O . TYR A 1 98 ? -3.740 -47.652 -2.529 1.00 54.69 98 TYR A O 1
#

Sequence (98 aa):
MTMDEVREFERAIQEATNQKIGMFPPSISISETPLSSCALTGPASAPSTPMCTDAPESLSVPKDRPRKKSAPETLTLPDPAPSTTPQSSTLSPVPLFY

Foldseek 3D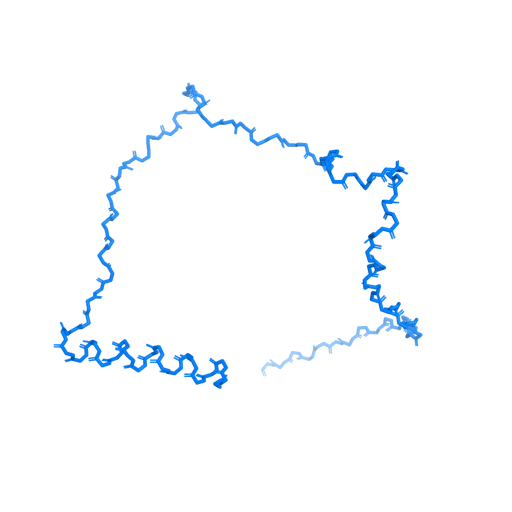i:
DDPVVVVVVVVVVVVVVCVVPNDDDPDDDDPCPPPPPPPVDDDPPDDDDPPDPDDPCVPVDPPDDPPDPPDPDPPDDPDDDPPPDDDDDDDDDDDDDD

Secondary structure (DSSP, 8-state):
--HHHHHHHHHHHHHHHHHHH------------------TTS---SPPPP---SPPGGGS--TT----TT-----PPPPPP---------PPPPPPP-

Organism: NCBI:txid80966